Protein AF-D8DVG4-F1 (afdb_monomer_lite)

Structure (mmCIF, N/CA/C/O backbone):
data_AF-D8DVG4-F1
#
_entry.id   AF-D8DVG4-F1
#
loop_
_atom_site.group_PDB
_atom_site.id
_atom_site.type_symbol
_atom_site.label_atom_id
_atom_site.label_alt_id
_atom_site.label_comp_id
_atom_site.label_asym_id
_atom_site.label_entity_id
_atom_site.label_seq_id
_atom_site.pdbx_PDB_ins_code
_atom_site.Cartn_x
_atom_site.Cartn_y
_atom_site.Cartn_z
_atom_site.occupancy
_atom_site.B_iso_or_equiv
_atom_site.auth_seq_id
_atom_site.auth_comp_id
_atom_site.auth_asym_id
_atom_site.auth_atom_id
_atom_site.pdbx_PDB_model_num
ATOM 1 N N . MET A 1 1 ? 2.569 -18.420 -2.302 1.00 50.38 1 MET A N 1
ATOM 2 C CA . MET A 1 1 ? 1.524 -17.548 -2.874 1.00 50.38 1 MET A CA 1
ATOM 3 C C . MET A 1 1 ? 2.052 -16.891 -4.134 1.00 50.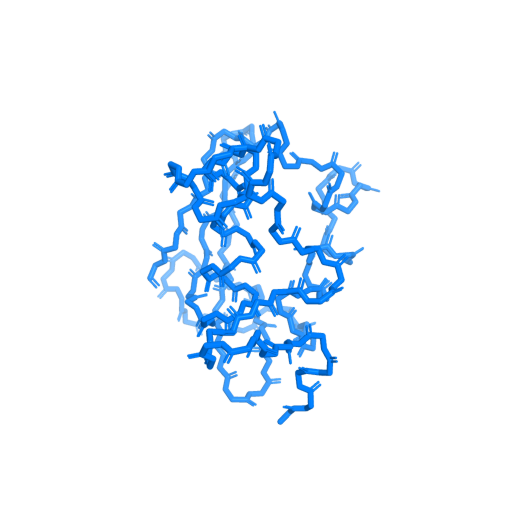38 1 MET A C 1
ATOM 5 O O . MET A 1 1 ? 3.165 -16.377 -4.093 1.00 50.38 1 MET A O 1
ATOM 9 N N . ASP A 1 2 ? 1.311 -16.941 -5.239 1.00 51.53 2 ASP A N 1
ATOM 10 C CA . ASP A 1 2 ? 1.772 -16.375 -6.511 1.00 51.53 2 ASP A CA 1
ATOM 11 C C . ASP A 1 2 ? 1.567 -14.855 -6.503 1.00 51.53 2 ASP A C 1
ATOM 13 O O . ASP A 1 2 ? 0.474 -14.344 -6.754 1.00 51.53 2 ASP A O 1
ATOM 17 N N . LYS A 1 3 ? 2.632 -14.114 -6.172 1.00 68.25 3 LYS A N 1
ATOM 18 C CA . LYS A 1 3 ? 2.676 -12.648 -6.260 1.00 68.25 3 LYS A CA 1
ATOM 19 C C . LYS A 1 3 ? 2.813 -12.236 -7.733 1.00 68.25 3 LYS A C 1
ATOM 21 O O . LYS A 1 3 ? 3.803 -11.625 -8.119 1.00 68.25 3 LYS A O 1
ATOM 26 N N . ASN A 1 4 ? 1.821 -12.593 -8.555 1.00 84.44 4 ASN A N 1
ATOM 27 C CA . ASN A 1 4 ? 1.830 -12.460 -10.021 1.00 84.44 4 ASN A CA 1
ATOM 28 C C . ASN A 1 4 ? 1.979 -11.016 -10.525 1.00 84.44 4 ASN A C 1
ATOM 30 O O . ASN A 1 4 ? 2.248 -10.805 -11.704 1.00 84.44 4 ASN A O 1
ATOM 34 N N . TYR A 1 5 ? 1.811 -10.026 -9.646 1.00 93.88 5 TYR A N 1
ATOM 35 C CA . TYR A 1 5 ? 2.058 -8.623 -9.956 1.00 93.88 5 TYR A CA 1
ATOM 36 C C . TYR A 1 5 ? 3.491 -8.175 -9.660 1.00 93.88 5 TYR A C 1
ATOM 38 O O . TYR A 1 5 ? 3.855 -7.088 -10.083 1.00 93.88 5 TYR A O 1
ATOM 46 N N . ILE A 1 6 ? 4.314 -8.940 -8.939 1.00 95.56 6 ILE A N 1
ATOM 47 C CA . ILE A 1 6 ? 5.690 -8.522 -8.663 1.00 95.56 6 ILE A CA 1
ATOM 48 C C . ILE A 1 6 ? 6.563 -8.889 -9.853 1.00 95.56 6 ILE A C 1
ATOM 50 O O . ILE A 1 6 ? 6.798 -10.063 -10.137 1.00 95.56 6 ILE A O 1
ATOM 54 N N . MET A 1 7 ? 7.057 -7.863 -10.530 1.00 96.00 7 MET A N 1
ATOM 55 C CA . MET A 1 7 ? 7.929 -7.983 -11.689 1.00 96.00 7 MET A CA 1
ATOM 56 C C . MET A 1 7 ? 9.367 -7.631 -11.313 1.00 96.00 7 MET A C 1
ATOM 58 O O . MET A 1 7 ? 9.617 -7.075 -10.244 1.00 96.00 7 MET A O 1
ATOM 62 N N . THR A 1 8 ? 10.306 -7.951 -12.200 1.00 95.38 8 THR A N 1
ATOM 63 C CA . THR A 1 8 ? 11.728 -7.649 -12.027 1.00 95.38 8 THR A CA 1
ATOM 64 C C . THR A 1 8 ? 12.221 -6.840 -13.220 1.00 95.38 8 THR A C 1
ATOM 66 O O . THR A 1 8 ? 11.940 -7.200 -14.364 1.00 95.38 8 THR A O 1
ATOM 69 N N . ASP A 1 9 ? 12.925 -5.738 -12.966 1.00 91.19 9 ASP A N 1
ATOM 70 C CA . ASP A 1 9 ? 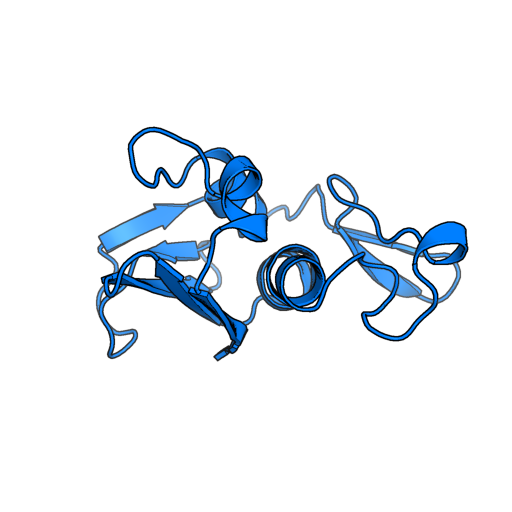13.515 -4.908 -14.015 1.00 91.19 9 ASP A CA 1
ATOM 71 C C . ASP A 1 9 ? 14.789 -5.547 -14.615 1.00 91.19 9 ASP A C 1
ATOM 73 O O . ASP A 1 9 ? 15.224 -6.634 -14.227 1.00 91.19 9 ASP A O 1
ATOM 77 N N . L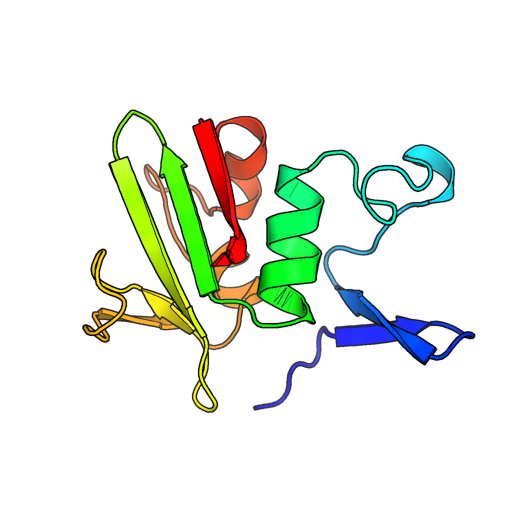EU A 1 10 ? 15.416 -4.863 -15.579 1.00 92.06 10 LEU A N 1
ATOM 78 C CA . LEU A 1 10 ? 16.651 -5.335 -16.226 1.00 92.06 10 LEU A CA 1
ATOM 79 C C . LEU A 1 10 ? 17.858 -5.429 -15.272 1.00 92.06 10 LEU A C 1
ATOM 81 O O . LEU A 1 10 ? 18.868 -6.032 -15.636 1.00 92.06 10 LEU A O 1
ATOM 85 N N . TYR A 1 11 ? 17.769 -4.840 -14.079 1.00 90.44 11 TYR A N 1
ATOM 86 C CA . TYR A 1 11 ? 18.815 -4.807 -13.058 1.00 90.44 11 TYR A CA 1
ATOM 87 C C . TYR A 1 11 ? 18.552 -5.777 -11.900 1.00 90.44 11 TYR A C 1
ATOM 89 O O . TYR A 1 11 ? 19.381 -5.885 -11.000 1.00 90.44 11 TYR A O 1
ATOM 97 N N . GLY A 1 12 ? 17.442 -6.520 -11.929 1.00 91.50 12 GLY A N 1
ATOM 98 C CA . GLY A 1 12 ? 17.081 -7.444 -10.859 1.00 91.50 12 GLY A CA 1
ATOM 99 C C . GLY A 1 12 ? 16.248 -6.812 -9.740 1.00 91.50 12 GLY A C 1
ATOM 100 O O . GLY A 1 12 ? 15.922 -7.510 -8.779 1.00 91.50 12 GLY A O 1
ATOM 101 N N . ASN A 1 13 ? 15.873 -5.534 -9.847 1.00 91.56 13 ASN A N 1
ATOM 102 C CA . ASN A 1 13 ? 15.045 -4.873 -8.843 1.00 91.56 13 ASN A CA 1
ATOM 103 C C . ASN A 1 13 ? 13.590 -5.298 -9.003 1.00 91.56 13 ASN A C 1
ATOM 105 O O . ASN A 1 13 ? 13.050 -5.323 -10.112 1.00 91.56 13 ASN A O 1
ATOM 109 N N . ARG A 1 14 ? 12.948 -5.620 -7.881 1.00 95.38 14 ARG A N 1
ATOM 110 C CA . ARG A 1 14 ? 11.532 -5.988 -7.850 1.00 95.38 14 ARG A CA 1
ATOM 111 C C . ARG A 1 14 ? 10.677 -4.727 -7.873 1.00 95.38 14 ARG A C 1
ATOM 113 O O . ARG A 1 14 ? 11.032 -3.745 -7.237 1.00 95.38 14 ARG A O 1
ATOM 120 N N . TYR A 1 15 ? 9.539 -4.762 -8.550 1.00 96.19 15 TYR A N 1
ATOM 121 C CA . TYR A 1 15 ? 8.587 -3.653 -8.567 1.00 96.19 15 TYR A CA 1
ATOM 122 C C . TYR A 1 15 ? 7.149 -4.150 -8.723 1.00 96.19 15 TYR A C 1
ATOM 124 O O . TYR A 1 15 ? 6.902 -5.305 -9.083 1.00 96.19 15 TYR A O 1
ATOM 132 N N . ASN A 1 16 ? 6.189 -3.270 -8.445 1.00 97.31 16 ASN A N 1
ATOM 133 C CA . ASN A 1 16 ? 4.772 -3.566 -8.589 1.00 97.31 16 ASN A CA 1
ATOM 134 C C . ASN A 1 16 ? 4.352 -3.403 -10.055 1.00 97.31 16 ASN A C 1
ATOM 136 O O . ASN A 1 16 ? 4.248 -2.299 -10.562 1.00 97.31 16 ASN A O 1
ATOM 140 N N . GLY A 1 17 ? 4.125 -4.498 -10.768 1.00 97.00 17 GLY A N 1
ATOM 141 C CA . GLY A 1 17 ? 3.764 -4.494 -12.187 1.00 97.00 17 GLY A CA 1
ATOM 142 C C . GLY A 1 17 ? 2.376 -3.930 -12.493 1.00 97.00 17 GLY A C 1
ATOM 143 O O . GLY A 1 17 ? 2.128 -3.539 -13.631 1.00 97.00 17 GLY A O 1
ATOM 144 N N . VAL A 1 18 ? 1.478 -3.870 -11.503 1.00 96.81 18 VAL A N 1
ATOM 145 C CA . VAL A 1 18 ? 0.145 -3.254 -11.651 1.00 96.81 18 VAL A CA 1
ATOM 146 C C . VAL A 1 18 ? 0.219 -1.747 -11.407 1.00 96.81 18 VAL A C 1
ATOM 148 O O . VAL A 1 18 ? -0.395 -0.977 -12.143 1.00 96.81 18 VAL A O 1
ATOM 151 N N . TYR A 1 19 ? 1.017 -1.333 -10.420 1.00 96.56 19 TYR A N 1
ATOM 152 C CA . TYR A 1 19 ? 1.270 0.065 -10.071 1.00 96.56 19 TYR A CA 1
ATOM 153 C C . TYR A 1 19 ? 2.772 0.371 -10.215 1.00 96.56 19 TYR A C 1
ATOM 155 O O . TYR A 1 19 ? 3.467 0.455 -9.206 1.00 96.56 19 TYR A O 1
ATOM 163 N N . PRO A 1 20 ? 3.316 0.448 -11.445 1.00 96.38 20 PRO A N 1
ATOM 164 C CA . PRO A 1 20 ? 4.760 0.524 -11.654 1.00 96.38 20 PRO A CA 1
ATOM 165 C C . PRO A 1 20 ? 5.347 1.889 -11.275 1.00 96.38 20 PRO A C 1
ATOM 167 O O . PRO A 1 20 ? 4.682 2.911 -11.457 1.00 96.38 20 PRO A O 1
ATOM 170 N N . PRO A 1 21 ? 6.615 1.934 -1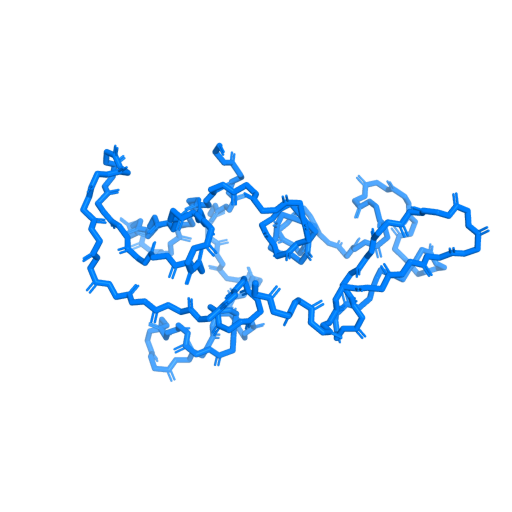0.824 1.00 96.38 21 PRO A N 1
ATOM 171 C CA . PRO A 1 21 ? 7.317 3.192 -10.615 1.00 96.38 21 PRO A CA 1
ATOM 172 C C . PRO A 1 21 ? 7.574 3.904 -11.951 1.00 96.38 21 PRO A C 1
ATOM 174 O O . PRO A 1 21 ? 7.947 3.293 -12.956 1.00 96.38 21 PRO A O 1
ATOM 177 N N . GLU A 1 22 ? 7.432 5.227 -11.956 1.00 95.75 22 GLU A N 1
ATOM 178 C CA . GLU A 1 22 ? 7.584 6.095 -13.123 1.00 95.75 22 GLU A CA 1
ATOM 179 C C . GLU A 1 22 ? 8.726 7.111 -12.933 1.00 95.75 22 GLU A C 1
ATOM 181 O O . GLU A 1 22 ? 8.534 8.331 -12.918 1.00 95.75 22 GLU A O 1
ATOM 186 N N . TYR A 1 23 ? 9.961 6.604 -12.852 1.00 94.19 23 TYR A N 1
ATOM 187 C CA . TYR A 1 23 ? 11.187 7.393 -12.625 1.00 94.19 23 TYR A CA 1
ATOM 188 C C . TYR A 1 23 ? 11.362 8.599 -13.556 1.00 94.19 23 TYR A C 1
ATOM 190 O O . TYR A 1 23 ? 11.899 9.630 -13.156 1.00 94.19 23 TYR A O 1
ATOM 198 N N . LYS A 1 24 ? 10.897 8.498 -14.807 1.00 95.62 24 LYS A N 1
ATOM 199 C CA . LYS A 1 24 ? 10.981 9.595 -15.783 1.00 95.62 24 LYS A CA 1
ATOM 200 C C . LYS A 1 24 ? 10.214 10.843 -15.329 1.00 95.62 24 LYS A C 1
ATOM 202 O O . LYS A 1 24 ? 10.624 11.950 -15.671 1.00 95.62 24 LYS A O 1
ATOM 207 N N . TYR A 1 25 ? 9.097 10.660 -14.628 1.00 95.31 25 TYR A N 1
ATOM 208 C CA . TYR A 1 25 ? 8.202 11.744 -14.227 1.00 95.31 25 TYR A CA 1
ATOM 209 C C . TYR A 1 25 ? 8.394 12.137 -12.763 1.00 95.31 25 TYR A C 1
ATOM 211 O O . TYR A 1 25 ? 8.355 13.326 -12.455 1.00 95.31 25 TYR A O 1
ATOM 219 N N . ASN A 1 26 ? 8.655 11.161 -11.892 1.00 95.88 26 ASN A N 1
ATOM 220 C CA . ASN A 1 26 ? 8.699 11.372 -10.444 1.00 95.88 26 ASN A CA 1
ATOM 221 C C . ASN A 1 26 ? 10.126 11.508 -9.882 1.00 95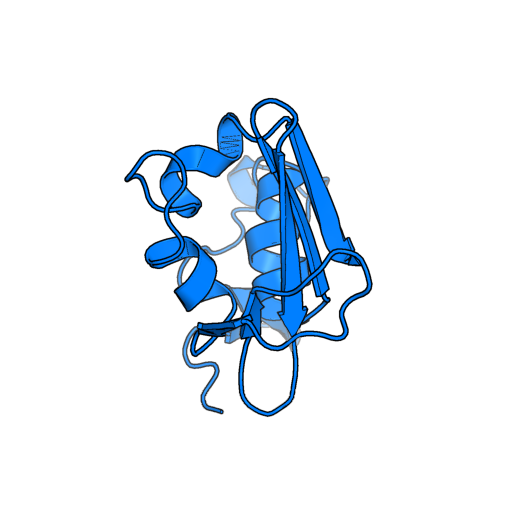.88 26 ASN A C 1
ATOM 223 O O . ASN A 1 26 ? 10.308 11.952 -8.751 1.00 95.88 26 ASN A O 1
ATOM 227 N N . GLY A 1 27 ? 11.154 11.165 -10.666 1.00 93.88 27 GLY A N 1
ATOM 228 C CA . GLY A 1 27 ? 12.526 11.085 -10.168 1.00 93.88 27 GLY A CA 1
ATOM 229 C C . GLY A 1 27 ? 12.723 9.896 -9.224 1.00 93.88 27 GLY A C 1
ATOM 230 O O . GLY A 1 27 ? 12.013 8.902 -9.322 1.00 93.88 27 GLY A O 1
ATOM 231 N N . ASP A 1 28 ? 13.713 9.988 -8.334 1.00 92.00 28 ASP A N 1
ATOM 232 C CA . ASP A 1 28 ? 14.154 8.867 -7.483 1.00 92.00 28 ASP A CA 1
ATOM 233 C C . ASP A 1 28 ? 13.942 9.110 -5.979 1.00 92.00 28 ASP A C 1
ATOM 235 O O . ASP A 1 28 ? 14.315 8.290 -5.155 1.00 92.00 28 ASP A O 1
ATOM 239 N N . ALA A 1 29 ? 13.331 10.237 -5.596 1.00 93.62 29 ALA A N 1
ATOM 240 C CA . ALA A 1 29 ? 13.119 10.567 -4.182 1.00 93.62 29 ALA A CA 1
ATOM 241 C C . ALA A 1 29 ? 12.248 9.531 -3.444 1.00 93.62 29 ALA A C 1
ATOM 243 O O . ALA A 1 29 ? 12.418 9.357 -2.243 1.00 93.62 29 ALA A O 1
ATOM 244 N N . HIS A 1 30 ? 11.363 8.860 -4.186 1.00 94.31 30 HIS A N 1
ATOM 245 C CA . HIS A 1 30 ? 10.417 7.850 -3.706 1.00 94.31 30 HIS A CA 1
ATOM 246 C C . HIS A 1 30 ? 10.462 6.592 -4.582 1.00 94.31 30 HIS A C 1
ATOM 248 O O . HIS A 1 30 ? 9.428 6.093 -5.015 1.00 94.31 30 HIS A O 1
ATOM 254 N N . HIS A 1 31 ? 11.657 6.155 -4.996 1.00 93.69 31 HIS A N 1
ATOM 255 C CA . HIS A 1 31 ? 11.854 5.010 -5.902 1.00 93.69 31 HIS A CA 1
ATOM 256 C C . HIS A 1 31 ? 10.960 5.037 -7.162 1.00 93.69 31 HIS A C 1
ATOM 258 O O . HIS A 1 31 ? 10.440 4.012 -7.601 1.00 93.69 31 HIS A O 1
ATOM 264 N N . GLY A 1 32 ? 10.760 6.219 -7.754 1.00 94.88 32 GLY A N 1
ATOM 265 C CA . GLY A 1 32 ? 9.933 6.394 -8.951 1.00 94.88 32 GLY A CA 1
ATOM 266 C C . GLY A 1 32 ? 8.431 6.550 -8.703 1.00 94.88 32 GLY A C 1
ATOM 267 O O . GLY A 1 32 ? 7.696 6.790 -9.664 1.00 94.88 32 GLY A O 1
ATOM 268 N N . TYR A 1 33 ? 7.952 6.482 -7.463 1.00 97.00 33 TYR A N 1
ATOM 269 C CA . TYR A 1 33 ? 6.568 6.805 -7.108 1.00 97.00 33 TYR A CA 1
ATOM 270 C C . TYR A 1 33 ? 6.366 8.304 -6.897 1.00 97.00 33 TYR A C 1
ATOM 272 O O . TYR A 1 33 ? 7.319 9.064 -6.723 1.00 97.00 33 TYR A O 1
ATOM 280 N N . LYS A 1 34 ? 5.114 8.759 -6.972 1.00 96.62 34 LYS A N 1
ATOM 281 C CA . LYS A 1 34 ? 4.795 10.190 -6.929 1.00 96.62 34 LYS A CA 1
ATOM 282 C C . LYS A 1 34 ? 4.920 10.770 -5.521 1.00 96.62 34 LYS A C 1
ATOM 284 O O . LYS A 1 34 ? 5.221 11.955 -5.379 1.00 96.62 34 LYS A O 1
ATOM 289 N N . THR A 1 35 ? 4.638 9.961 -4.505 1.00 96.81 35 THR A N 1
ATOM 290 C CA . THR A 1 35 ? 4.635 10.345 -3.090 1.00 96.81 35 THR A CA 1
ATOM 291 C C . THR A 1 35 ? 5.234 9.231 -2.237 1.00 96.81 35 THR A C 1
ATOM 293 O O . THR A 1 35 ? 5.274 8.074 -2.655 1.00 96.81 35 THR A O 1
ATOM 296 N N . ASP A 1 36 ? 5.637 9.588 -1.022 1.00 96.88 36 ASP A N 1
ATOM 297 C CA . ASP A 1 36 ? 6.012 8.655 0.044 1.00 96.88 36 ASP A CA 1
ATOM 298 C C . ASP A 1 36 ? 4.914 7.614 0.316 1.00 96.88 36 ASP A C 1
ATOM 300 O O . ASP A 1 36 ? 5.185 6.425 0.421 1.00 96.88 36 ASP A O 1
ATOM 304 N N . LYS A 1 37 ? 3.644 8.032 0.335 1.00 97.62 37 LYS A N 1
ATOM 305 C CA . LYS A 1 37 ? 2.504 7.128 0.538 1.00 97.62 37 LYS A CA 1
ATOM 306 C C . LYS A 1 37 ? 2.368 6.093 -0.577 1.00 97.62 37 LYS A C 1
ATOM 308 O O . LYS A 1 37 ? 2.056 4.937 -0.305 1.00 97.62 37 LYS A O 1
ATOM 313 N N . GLU A 1 38 ? 2.569 6.496 -1.832 1.00 98.06 38 GLU A N 1
ATOM 314 C CA . GLU A 1 38 ? 2.559 5.554 -2.957 1.00 98.06 38 GLU A CA 1
ATOM 315 C C . GLU A 1 38 ? 3.729 4.573 -2.870 1.00 98.06 38 GLU A C 1
ATOM 317 O O . GLU A 1 38 ? 3.533 3.379 -3.070 1.00 98.06 38 GLU A O 1
ATOM 322 N N . GLU A 1 39 ? 4.923 5.050 -2.527 1.00 97.62 39 GLU A N 1
ATOM 323 C CA . GLU A 1 39 ? 6.097 4.208 -2.297 1.00 97.62 39 GLU A CA 1
ATOM 324 C C . GLU A 1 39 ? 5.842 3.175 -1.194 1.00 97.62 39 GLU A C 1
ATOM 326 O O . GLU A 1 39 ? 5.997 1.973 -1.428 1.00 97.62 39 GLU A O 1
ATOM 331 N N . THR A 1 40 ? 5.345 3.607 -0.036 1.00 98.31 40 THR A N 1
ATOM 332 C CA . THR A 1 40 ? 5.041 2.702 1.074 1.00 98.31 40 THR A CA 1
ATOM 333 C C . THR A 1 40 ? 3.996 1.657 0.686 1.00 98.31 40 THR A C 1
ATOM 335 O O . THR A 1 40 ? 4.167 0.468 0.947 1.00 98.31 40 THR A O 1
ATOM 338 N N . LEU A 1 41 ? 2.914 2.054 0.015 1.00 98.38 41 LEU A N 1
ATOM 339 C CA . LEU A 1 41 ? 1.841 1.126 -0.346 1.00 98.38 41 LEU A CA 1
ATOM 340 C C . LEU A 1 41 ? 2.232 0.179 -1.483 1.00 98.38 41 LEU A C 1
ATOM 342 O O . LEU A 1 41 ? 1.968 -1.025 -1.417 1.00 98.38 41 LEU A O 1
ATOM 346 N N . PHE A 1 42 ? 2.826 0.707 -2.550 1.00 98.25 42 PHE A N 1
ATOM 347 C CA . PHE A 1 42 ? 3.075 -0.054 -3.770 1.00 98.25 42 PHE A CA 1
ATOM 348 C C . PHE A 1 42 ? 4.365 -0.850 -3.710 1.00 98.25 42 PHE A C 1
ATOM 350 O O . PHE A 1 42 ? 4.430 -1.904 -4.344 1.00 98.25 42 PHE A O 1
ATOM 357 N N . TYR A 1 43 ? 5.364 -0.388 -2.962 1.00 97.38 43 TYR A N 1
ATOM 358 C CA . TYR A 1 43 ? 6.666 -1.027 -2.886 1.00 97.38 43 TYR A CA 1
ATOM 359 C C . TYR A 1 43 ? 6.914 -1.687 -1.535 1.00 97.38 43 TYR A C 1
ATOM 361 O O . TYR A 1 43 ? 6.997 -2.914 -1.490 1.00 97.38 43 TYR A O 1
ATOM 369 N N . ASP A 1 44 ? 6.978 -0.934 -0.444 1.00 97.81 44 ASP A N 1
ATOM 370 C CA . ASP A 1 44 ? 7.319 -1.489 0.873 1.00 97.81 44 ASP A CA 1
ATOM 371 C C . ASP A 1 44 ? 6.317 -2.568 1.310 1.00 97.81 44 ASP A C 1
ATOM 373 O O . ASP A 1 44 ? 6.663 -3.722 1.568 1.00 97.81 44 ASP A O 1
ATOM 377 N N . PHE A 1 45 ? 5.034 -2.236 1.273 1.00 97.88 45 PHE A N 1
ATOM 378 C CA . PHE A 1 45 ? 3.968 -3.155 1.632 1.00 97.88 45 PHE A CA 1
ATOM 379 C C . PHE A 1 45 ? 3.727 -4.207 0.541 1.00 97.88 45 PHE A C 1
ATOM 381 O O . PHE A 1 45 ? 3.899 -5.408 0.760 1.00 97.88 45 PHE A O 1
ATOM 388 N N . ALA A 1 46 ? 3.353 -3.791 -0.674 1.00 97.12 46 ALA A N 1
ATOM 389 C CA . ALA A 1 46 ? 2.916 -4.748 -1.687 1.00 97.12 46 ALA A CA 1
ATOM 390 C C . ALA A 1 46 ? 4.057 -5.560 -2.328 1.00 97.12 46 ALA A C 1
ATOM 392 O O . ALA A 1 46 ? 3.814 -6.693 -2.753 1.00 97.12 46 ALA A O 1
ATOM 393 N N . VAL A 1 47 ? 5.288 -5.044 -2.416 1.00 96.62 47 VAL A N 1
ATOM 394 C CA . VAL A 1 47 ? 6.416 -5.751 -3.058 1.00 96.62 47 VAL A CA 1
ATOM 395 C C . VAL A 1 47 ? 7.354 -6.381 -2.030 1.00 96.62 47 VAL A C 1
ATOM 397 O O . VAL A 1 47 ? 7.637 -7.584 -2.138 1.00 96.62 47 VAL A O 1
ATOM 400 N N . GLN A 1 48 ? 7.833 -5.602 -1.055 1.00 95.88 48 GLN A N 1
ATOM 401 C CA . GLN A 1 48 ? 8.766 -6.084 -0.030 1.00 95.88 48 GLN A CA 1
ATOM 402 C C . GLN A 1 48 ? 8.053 -6.945 1.014 1.00 95.88 48 GLN A C 1
ATOM 404 O O . GLN A 1 48 ? 8.621 -7.943 1.454 1.00 95.88 48 GLN A O 1
ATOM 409 N N . GLY A 1 49 ? 6.775 -6.668 1.284 1.00 95.31 49 GLY A N 1
ATOM 410 C CA . GLY A 1 49 ? 5.974 -7.438 2.230 1.00 95.31 49 GLY A CA 1
ATOM 411 C C . GLY A 1 49 ? 6.211 -7.023 3.675 1.00 95.31 49 GLY A C 1
ATOM 412 O O . GLY A 1 49 ? 6.173 -7.893 4.537 1.00 95.31 49 GLY A O 1
ATOM 413 N N . TYR A 1 50 ? 6.497 -5.743 3.921 1.00 97.12 50 TYR A N 1
ATOM 414 C CA . TYR A 1 50 ? 6.470 -5.201 5.278 1.00 97.12 50 TYR A CA 1
ATOM 415 C C . TYR A 1 50 ? 5.046 -5.128 5.806 1.00 97.12 50 TYR A C 1
ATOM 417 O O . TYR A 1 50 ? 4.100 -5.007 5.025 1.00 97.12 50 TYR A O 1
ATOM 425 N N . ASP A 1 51 ? 4.912 -5.172 7.127 1.00 97.81 51 ASP A N 1
ATOM 426 C CA . ASP A 1 51 ? 3.656 -4.853 7.784 1.00 97.81 51 ASP A CA 1
ATOM 427 C C . ASP A 1 51 ? 3.324 -3.376 7.529 1.00 97.81 51 ASP A C 1
ATOM 429 O O . ASP A 1 51 ? 4.188 -2.570 7.176 1.00 97.81 51 ASP A O 1
ATOM 433 N N . LEU A 1 52 ? 2.052 -3.009 7.637 1.00 98.38 52 LEU A N 1
ATOM 434 C CA . LEU A 1 52 ? 1.590 -1.675 7.266 1.00 98.38 52 LEU A CA 1
ATOM 435 C C . LEU A 1 52 ? 0.667 -1.102 8.331 1.00 98.38 52 LEU A C 1
ATOM 437 O O . LEU A 1 52 ? -0.277 -1.754 8.777 1.00 98.38 52 LEU A O 1
ATOM 441 N N . MET A 1 53 ? 0.886 0.166 8.655 1.00 98.38 53 MET A N 1
ATOM 442 C CA . MET A 1 53 ? -0.026 0.990 9.433 1.00 98.38 53 MET A CA 1
ATOM 443 C C . MET A 1 53 ? -0.451 2.191 8.587 1.00 98.38 53 MET A C 1
ATOM 445 O O . MET A 1 53 ? 0.378 2.891 8.007 1.00 98.38 53 MET A O 1
ATOM 449 N N . ILE A 1 54 ? -1.759 2.415 8.483 1.00 98.25 54 ILE A N 1
ATOM 450 C CA . ILE A 1 54 ? -2.322 3.599 7.825 1.00 98.25 54 ILE A CA 1
ATOM 451 C C . ILE A 1 54 ? -3.292 4.302 8.762 1.00 98.25 54 ILE A C 1
ATOM 453 O O . ILE A 1 54 ? -3.986 3.651 9.551 1.00 98.25 54 ILE A O 1
ATOM 457 N N . SER A 1 55 ? -3.410 5.619 8.615 1.00 97.88 55 SER A N 1
ATOM 458 C CA . SER A 1 55 ? -4.406 6.407 9.332 1.00 97.88 55 SER A CA 1
ATOM 459 C C . SER A 1 55 ? -5.271 7.257 8.399 1.00 97.88 55 SER A C 1
ATOM 461 O O . SER A 1 55 ? -4.834 7.766 7.362 1.00 97.88 55 SER A O 1
ATOM 463 N N . TYR A 1 56 ? -6.553 7.359 8.749 1.00 97.75 56 TYR A N 1
ATOM 464 C CA . TYR A 1 56 ? -7.540 8.186 8.062 1.00 97.75 56 TYR A CA 1
ATOM 465 C C . TYR A 1 56 ? -8.565 8.720 9.062 1.00 97.75 56 TYR A C 1
ATOM 467 O O . TYR A 1 56 ? -9.314 7.935 9.649 1.00 97.75 56 TYR A O 1
ATOM 475 N N . GLN A 1 57 ? -8.641 10.043 9.219 1.00 95.50 57 GLN A N 1
ATOM 476 C CA . GLN A 1 57 ? -9.568 10.722 10.132 1.00 95.50 57 GLN A CA 1
ATOM 477 C C . GLN A 1 57 ? -9.500 10.152 11.557 1.00 95.50 57 GLN A C 1
ATOM 479 O O . GLN A 1 57 ? -10.507 9.690 12.099 1.00 95.50 57 GLN A O 1
ATOM 484 N N . ASP A 1 58 ? -8.294 10.132 12.129 1.00 93.94 58 ASP A N 1
ATOM 485 C CA . ASP A 1 58 ? -7.990 9.614 13.474 1.00 93.94 58 ASP A CA 1
ATOM 486 C C . ASP A 1 58 ? -8.268 8.108 13.677 1.00 93.94 58 ASP A C 1
ATOM 488 O O . ASP A 1 58 ? -8.201 7.601 14.800 1.00 93.94 58 ASP A O 1
ATOM 492 N N . LYS A 1 59 ? -8.584 7.361 12.608 1.00 97.38 59 LYS A N 1
ATOM 493 C CA . LYS A 1 59 ? -8.721 5.899 12.645 1.00 97.38 59 LYS A CA 1
ATOM 494 C C . LYS A 1 59 ? -7.482 5.238 12.076 1.00 97.38 59 LYS A C 1
ATOM 496 O O . LYS A 1 59 ? -7.079 5.563 10.963 1.00 97.38 59 LYS A O 1
ATOM 501 N N . PHE A 1 60 ? -6.963 4.263 12.809 1.00 97.88 60 PHE A N 1
ATOM 502 C CA . PHE A 1 60 ? -5.806 3.471 12.418 1.00 97.88 60 PHE A CA 1
ATOM 503 C C . PHE A 1 60 ? -6.235 2.099 11.907 1.00 97.88 60 PHE A C 1
ATOM 505 O O . PHE A 1 60 ? -7.176 1.493 12.428 1.00 97.88 60 PHE A O 1
ATOM 512 N N . TYR A 1 61 ? -5.528 1.616 10.893 1.00 98.31 61 TYR A N 1
ATOM 513 C CA . TYR A 1 61 ? -5.692 0.282 10.336 1.00 98.31 61 TYR A CA 1
ATOM 514 C C . TYR A 1 61 ? -4.321 -0.369 10.208 1.00 98.31 61 TYR A C 1
ATOM 516 O O . TYR A 1 61 ? -3.381 0.256 9.717 1.00 98.31 61 TYR A O 1
ATOM 524 N N . TYR A 1 62 ? -4.238 -1.624 10.636 1.00 98.50 62 TYR A N 1
ATOM 525 C CA . TYR A 1 62 ? -2.993 -2.375 10.736 1.00 98.50 62 TYR A CA 1
ATOM 526 C C . TYR A 1 62 ? -3.087 -3.617 9.860 1.00 98.50 62 TYR A C 1
ATOM 528 O O . TYR A 1 62 ? -4.090 -4.335 9.908 1.00 98.50 62 TYR A O 1
ATOM 536 N N . PHE A 1 63 ? -2.061 -3.871 9.058 1.00 98.44 63 PHE A N 1
ATOM 537 C CA . PHE A 1 63 ? -1.993 -5.012 8.158 1.00 98.44 63 PHE A CA 1
ATOM 538 C C . PHE A 1 63 ? -0.723 -5.808 8.423 1.00 98.44 63 PHE A C 1
ATOM 540 O O . PHE A 1 63 ? 0.376 -5.287 8.267 1.00 98.44 63 PHE A O 1
ATOM 547 N N . MET A 1 64 ? -0.898 -7.073 8.788 1.00 97.75 64 MET A N 1
ATOM 548 C CA . MET A 1 64 ? 0.182 -8.023 9.024 1.00 97.75 64 MET A CA 1
ATOM 549 C C . MET A 1 64 ? 0.379 -8.895 7.782 1.00 97.75 64 MET A C 1
ATOM 551 O O . MET A 1 64 ? -0.575 -9.522 7.309 1.00 97.75 64 MET A O 1
ATOM 555 N N . VAL A 1 65 ? 1.595 -8.950 7.257 1.00 96.56 65 VAL A N 1
ATOM 556 C CA . VAL A 1 65 ? 1.986 -9.765 6.108 1.00 96.56 65 VAL A CA 1
ATOM 557 C C . VAL A 1 65 ? 2.609 -11.070 6.600 1.00 96.56 65 VAL A C 1
ATOM 559 O O . VAL A 1 65 ? 3.508 -11.081 7.435 1.00 96.56 65 VAL A O 1
ATOM 562 N N . ASP A 1 66 ? 2.153 -12.200 6.063 1.00 93.38 66 ASP A N 1
ATOM 563 C CA . ASP A 1 66 ? 2.739 -13.511 6.339 1.00 93.38 66 ASP A CA 1
ATOM 564 C C . ASP A 1 66 ? 2.788 -14.402 5.086 1.00 93.38 66 ASP A C 1
ATOM 566 O O . ASP A 1 66 ? 2.479 -13.979 3.968 1.00 93.38 66 ASP A O 1
ATOM 570 N N . ASP A 1 67 ? 3.217 -15.654 5.260 1.00 90.25 67 ASP A N 1
ATOM 571 C CA . ASP A 1 67 ? 3.328 -16.625 4.164 1.00 90.25 67 ASP A CA 1
ATOM 572 C C . ASP A 1 67 ? 1.967 -16.971 3.517 1.00 90.25 67 ASP A C 1
ATOM 574 O O . ASP A 1 67 ? 1.925 -17.416 2.362 1.00 90.25 67 ASP A O 1
ATOM 578 N N . ASP A 1 68 ? 0.862 -16.748 4.241 1.00 89.31 68 ASP A N 1
ATOM 579 C CA . ASP A 1 68 ? -0.512 -17.044 3.828 1.00 89.31 68 ASP A CA 1
ATOM 580 C C . ASP A 1 68 ? -1.234 -15.835 3.206 1.00 89.31 68 ASP A C 1
ATOM 582 O O . ASP A 1 68 ? -2.368 -15.994 2.732 1.00 89.31 68 ASP A O 1
ATOM 586 N N . GLY A 1 69 ? -0.625 -14.646 3.201 1.00 94.06 69 GLY A N 1
ATOM 587 C CA . GLY A 1 69 ? -1.157 -13.439 2.569 1.00 94.06 69 GLY A CA 1
ATOM 588 C C . GLY A 1 69 ? -1.007 -12.200 3.441 1.00 94.06 69 GLY A C 1
ATOM 589 O O . GLY A 1 69 ? 0.042 -11.951 4.027 1.00 94.06 69 GLY A O 1
ATOM 590 N N . VAL A 1 70 ? -2.061 -11.388 3.483 1.00 97.62 70 VAL A N 1
ATOM 591 C CA . VAL A 1 70 ? -2.112 -10.184 4.314 1.00 97.62 70 VAL A CA 1
ATOM 592 C C . VAL A 1 70 ? -3.356 -10.219 5.186 1.00 97.62 70 VAL A C 1
ATOM 594 O O . VAL A 1 70 ? -4.436 -10.587 4.729 1.00 97.62 70 VAL A O 1
ATOM 597 N N . TRP A 1 71 ? -3.223 -9.819 6.442 1.00 98.31 71 TRP A N 1
ATOM 598 C CA . TRP A 1 71 ? -4.304 -9.818 7.414 1.00 98.31 71 TRP A CA 1
ATOM 599 C C . TRP A 1 71 ? -4.548 -8.417 7.943 1.00 98.31 71 TRP A C 1
ATOM 601 O O . TRP A 1 71 ? -3.631 -7.799 8.468 1.00 98.31 71 TRP A O 1
ATOM 611 N N . LEU A 1 72 ? -5.795 -7.945 7.898 1.00 98.38 72 LEU A N 1
ATOM 612 C CA . LEU A 1 72 ? -6.212 -6.869 8.795 1.00 98.38 72 LEU A CA 1
ATOM 613 C C . LEU A 1 72 ? -6.031 -7.361 10.237 1.00 98.38 72 LEU A C 1
ATOM 615 O O . LEU A 1 72 ? -6.480 -8.465 10.569 1.00 98.38 72 LEU A O 1
ATOM 619 N N . SER A 1 73 ? -5.388 -6.549 11.065 1.00 98.06 73 SER A N 1
ATOM 620 C CA . SER A 1 73 ? -4.953 -6.905 12.411 1.00 98.06 73 SER A CA 1
ATOM 621 C C . SER A 1 73 ? -5.373 -5.874 13.459 1.00 98.06 73 SER A C 1
ATOM 623 O O . SER A 1 73 ? -5.990 -4.852 13.146 1.00 98.06 73 SER A O 1
ATOM 625 N N . ASP A 1 74 ? -5.087 -6.195 14.717 1.00 97.25 74 ASP A N 1
ATOM 626 C CA . ASP A 1 74 ? -5.084 -5.239 15.817 1.00 97.25 74 ASP A CA 1
ATOM 627 C C . ASP A 1 74 ? -3.779 -4.423 15.826 1.00 97.25 74 ASP A C 1
ATOM 629 O O . ASP A 1 74 ? -2.840 -4.701 15.083 1.00 97.25 74 ASP A O 1
ATOM 633 N N . ASP A 1 75 ? -3.724 -3.395 16.668 1.00 95.62 75 ASP A N 1
ATOM 634 C CA . ASP A 1 75 ? -2.576 -2.491 16.818 1.00 95.62 75 ASP A CA 1
ATOM 635 C C . ASP A 1 75 ? -1.305 -3.185 17.333 1.00 95.62 75 ASP A C 1
ATOM 637 O O . ASP A 1 75 ? -0.197 -2.686 17.150 1.00 95.62 75 ASP A O 1
ATOM 641 N N . ALA A 1 76 ? -1.461 -4.352 17.958 1.00 95.75 76 ALA A N 1
ATOM 642 C CA . ALA A 1 76 ? -0.367 -5.196 18.418 1.00 95.75 76 ALA A CA 1
ATOM 643 C C . ALA A 1 76 ? 0.147 -6.193 17.359 1.00 95.75 76 ALA A C 1
ATOM 645 O O . ALA A 1 76 ? 1.079 -6.937 17.666 1.00 95.75 76 ALA A O 1
ATOM 646 N N . PHE A 1 77 ? -0.441 -6.238 16.156 1.00 93.94 77 PHE A N 1
ATOM 647 C CA . PHE A 1 77 ? -0.103 -7.200 15.094 1.00 93.94 77 PHE A CA 1
ATOM 648 C C . PHE A 1 77 ? -0.189 -8.667 15.558 1.00 93.94 77 PHE A C 1
ATOM 650 O O . PHE A 1 77 ? 0.667 -9.500 15.260 1.00 93.94 77 PHE A O 1
ATOM 657 N N . THR A 1 78 ? -1.222 -9.009 16.334 1.00 94.56 78 THR A N 1
ATOM 658 C CA . THR A 1 78 ? -1.424 -10.373 16.858 1.00 94.56 78 THR A CA 1
ATOM 659 C C . THR A 1 78 ? -2.711 -11.026 16.374 1.00 94.56 78 THR A C 1
ATOM 661 O O . THR A 1 78 ? -2.769 -12.250 16.212 1.00 94.56 78 THR A O 1
ATOM 664 N N . ALA A 1 7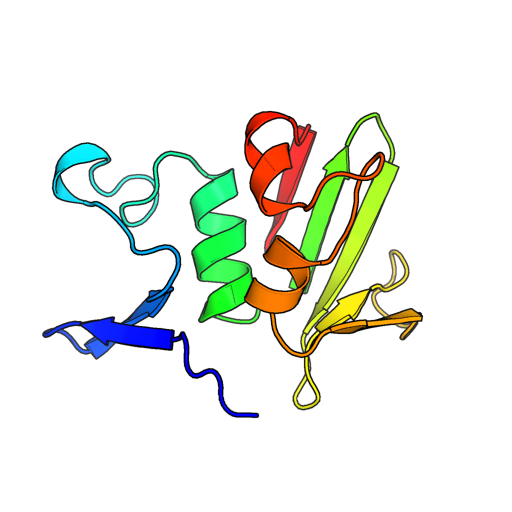9 ? -3.753 -10.237 16.121 1.00 96.31 79 ALA A N 1
ATOM 665 C CA . ALA A 1 79 ? -5.039 -10.740 15.669 1.00 96.31 79 ALA A CA 1
ATOM 666 C C . ALA A 1 79 ? -5.080 -10.885 14.141 1.00 96.31 79 ALA A C 1
ATOM 668 O O . ALA A 1 79 ? -4.692 -9.989 13.401 1.00 96.31 79 ALA A O 1
ATOM 669 N N . LYS A 1 80 ? -5.628 -11.997 13.646 1.00 97.19 80 LYS A N 1
ATOM 670 C CA . LYS A 1 80 ? -5.927 -12.211 12.221 1.00 97.19 80 LYS A CA 1
ATOM 671 C C . LYS A 1 80 ? -7.422 -11.991 11.984 1.00 97.19 80 LYS A C 1
ATOM 673 O O . LYS A 1 80 ? -8.214 -12.903 12.210 1.00 97.19 80 LYS A O 1
ATOM 678 N N . ILE A 1 81 ? -7.817 -10.777 11.595 1.00 97.44 81 ILE A N 1
ATOM 679 C CA . ILE A 1 81 ? -9.229 -10.355 11.527 1.00 97.44 81 ILE A CA 1
ATOM 680 C C . ILE A 1 81 ? -9.838 -10.678 10.160 1.00 97.44 81 ILE A C 1
ATOM 682 O O . ILE A 1 81 ? -10.812 -11.424 10.071 1.00 97.44 81 ILE A O 1
ATOM 686 N N . THR A 1 82 ? -9.250 -10.137 9.094 1.00 97.69 82 THR A N 1
ATOM 687 C CA . THR A 1 82 ? -9.726 -10.311 7.713 1.00 97.69 82 THR A CA 1
ATOM 688 C C . THR A 1 82 ? -8.544 -10.641 6.826 1.00 97.69 82 THR A C 1
ATOM 690 O O . THR A 1 82 ? -7.544 -9.932 6.875 1.00 97.69 82 THR A O 1
ATOM 693 N N . ARG A 1 83 ? -8.659 -11.692 6.011 1.00 97.50 83 ARG A N 1
ATOM 694 C CA . ARG A 1 83 ? -7.609 -12.099 5.075 1.00 97.50 83 ARG A CA 1
ATOM 695 C C . ARG A 1 83 ? -7.763 -11.406 3.726 1.00 97.50 83 ARG A C 1
ATOM 697 O O . ARG A 1 83 ? -8.875 -11.293 3.217 1.00 97.50 83 ARG A O 1
ATOM 704 N N . PHE A 1 84 ? -6.625 -11.062 3.148 1.00 97.56 84 PHE A N 1
ATOM 705 C CA . PHE A 1 84 ? -6.421 -10.625 1.778 1.00 97.56 84 PHE A CA 1
ATOM 706 C C . PHE A 1 84 ? -5.339 -11.500 1.148 1.00 97.56 84 PHE A C 1
ATOM 708 O O . PHE A 1 84 ? -4.425 -11.981 1.824 1.00 97.56 84 PHE A O 1
ATOM 715 N N . GLU A 1 85 ? -5.428 -11.714 -0.157 1.00 96.06 85 GLU A N 1
ATOM 716 C CA . GLU A 1 85 ? -4.499 -12.596 -0.867 1.00 96.06 85 GLU A CA 1
ATOM 717 C C . GLU A 1 85 ? -3.113 -11.956 -1.054 1.00 96.06 85 GLU A C 1
ATOM 719 O O . GLU A 1 85 ? -2.124 -12.659 -1.242 1.00 96.06 85 GLU A O 1
ATOM 724 N N . SER A 1 86 ? -3.013 -10.622 -1.030 1.00 96.25 86 SER A N 1
ATOM 725 C CA . SER A 1 86 ? -1.751 -9.890 -1.196 1.00 96.25 86 SER A CA 1
ATOM 726 C C . SER A 1 86 ? -1.872 -8.411 -0.811 1.00 96.25 86 SER A C 1
ATOM 728 O O . SER A 1 86 ? -2.971 -7.918 -0.568 1.00 96.25 86 SER A O 1
ATOM 730 N N . GLY A 1 87 ? -0.756 -7.674 -0.834 1.00 96.56 87 GLY A N 1
ATOM 731 C CA . GLY A 1 87 ? -0.783 -6.221 -0.652 1.00 96.56 87 GLY A CA 1
ATOM 732 C C . GLY A 1 87 ? -1.636 -5.517 -1.712 1.00 96.56 87 GLY A C 1
ATOM 733 O O . GLY A 1 87 ? -2.470 -4.690 -1.364 1.00 96.56 87 GLY A O 1
ATOM 734 N N . ASN A 1 88 ? -1.541 -5.910 -2.991 1.00 97.19 88 ASN A N 1
ATOM 735 C CA . ASN A 1 88 ? -2.423 -5.353 -4.030 1.00 97.19 88 ASN A CA 1
ATOM 736 C C . ASN A 1 88 ? -3.901 -5.690 -3.796 1.00 97.19 88 ASN A C 1
ATOM 738 O O . ASN A 1 88 ? -4.764 -4.865 -4.082 1.00 97.19 88 ASN A O 1
ATOM 742 N N . ASP A 1 89 ? -4.193 -6.862 -3.233 1.00 97.62 89 ASP A N 1
ATOM 743 C CA . ASP A 1 89 ? -5.561 -7.241 -2.876 1.00 97.62 89 ASP A CA 1
ATOM 744 C C . ASP A 1 89 ? -6.131 -6.323 -1.779 1.00 97.62 89 ASP A C 1
ATOM 746 O O . ASP A 1 89 ? -7.278 -5.888 -1.866 1.00 97.62 89 ASP A O 1
ATOM 750 N N . VAL A 1 90 ? -5.307 -5.920 -0.803 1.00 98.00 90 VAL A N 1
ATOM 751 C CA . VAL A 1 90 ? -5.670 -4.871 0.166 1.00 98.00 90 VAL A CA 1
ATOM 752 C C . VAL A 1 90 ? -5.936 -3.544 -0.546 1.00 98.00 90 VAL A C 1
ATOM 754 O O . VAL A 1 90 ? -6.972 -2.925 -0.307 1.00 98.00 90 VAL A O 1
ATOM 757 N N . LEU A 1 91 ? -5.053 -3.110 -1.452 1.00 97.94 91 LEU A N 1
ATOM 758 C CA . LEU A 1 91 ? -5.218 -1.842 -2.178 1.00 97.94 91 LEU A CA 1
ATOM 759 C C . LEU A 1 91 ? -6.545 -1.774 -2.951 1.00 97.94 91 LEU A C 1
ATOM 761 O O . LEU A 1 91 ? -7.175 -0.714 -3.019 1.00 97.94 91 LEU A O 1
ATOM 765 N N . GLU A 1 92 ? -6.972 -2.897 -3.521 1.00 97.81 92 GLU A N 1
ATOM 766 C CA . GLU A 1 92 ? -8.137 -2.984 -4.401 1.00 97.81 92 GLU A CA 1
ATOM 767 C C . GLU A 1 92 ? -9.446 -3.285 -3.661 1.00 97.81 92 GLU A C 1
ATOM 769 O O . GLU A 1 92 ? -10.505 -2.839 -4.113 1.00 97.81 92 GLU A O 1
ATOM 774 N N . HIS A 1 93 ? -9.395 -3.976 -2.516 1.00 97.94 93 HIS A N 1
ATOM 775 C CA . HIS A 1 93 ? -10.594 -4.486 -1.841 1.00 97.94 93 HIS A CA 1
ATOM 776 C C . HIS A 1 93 ? -10.787 -4.013 -0.398 1.00 97.94 93 HIS A C 1
ATOM 778 O O . HIS A 1 93 ? -11.917 -4.067 0.094 1.00 97.94 93 HIS A O 1
ATOM 784 N N . PHE A 1 94 ? -9.759 -3.508 0.291 1.00 98.25 94 PHE A N 1
ATOM 785 C CA . PHE A 1 94 ? -9.964 -2.883 1.597 1.00 98.25 94 PHE A CA 1
ATOM 786 C C . PHE A 1 94 ? -10.676 -1.538 1.428 1.00 98.25 94 PHE A C 1
ATOM 788 O O . PHE A 1 94 ? -10.207 -0.659 0.702 1.00 98.25 94 PHE A O 1
ATOM 795 N N . LEU A 1 95 ? -11.828 -1.383 2.089 1.00 98.19 95 LEU A N 1
ATOM 796 C CA . LEU A 1 95 ? -12.698 -0.221 1.923 1.00 98.19 95 LEU A CA 1
ATOM 797 C C . LEU A 1 95 ? -12.620 0.730 3.122 1.00 98.19 95 LEU A C 1
ATOM 799 O O . LEU A 1 95 ? -12.946 0.349 4.244 1.00 98.19 95 LEU A O 1
ATOM 803 N N . ILE A 1 96 ? -12.325 2.001 2.850 1.00 96.88 96 ILE A N 1
ATOM 804 C CA . ILE A 1 96 ? -12.504 3.125 3.775 1.00 96.88 96 ILE A CA 1
ATOM 805 C C . ILE A 1 96 ? -13.663 3.967 3.238 1.00 96.88 96 ILE A C 1
ATOM 807 O O . ILE A 1 96 ? -13.637 4.408 2.088 1.00 96.88 96 ILE A O 1
ATOM 811 N N . ASP A 1 97 ? -14.719 4.142 4.035 1.00 95.19 97 ASP A N 1
ATOM 812 C CA . ASP A 1 97 ? -15.951 4.843 3.633 1.00 95.19 97 ASP A CA 1
ATOM 813 C C . ASP A 1 97 ? -16.539 4.344 2.296 1.00 95.19 97 ASP A C 1
ATOM 815 O O . ASP A 1 97 ? -16.991 5.113 1.442 1.00 95.19 97 ASP A O 1
ATOM 819 N N . GLY A 1 98 ? -16.498 3.022 2.093 1.00 96.94 98 GLY A N 1
ATOM 820 C CA . GLY A 1 98 ? -17.005 2.360 0.887 1.00 96.94 98 GLY A CA 1
ATOM 821 C C . GLY A 1 98 ? -16.139 2.549 -0.363 1.00 96.94 98 GLY A C 1
ATOM 822 O O . GLY A 1 98 ? -16.574 2.179 -1.453 1.00 96.94 98 GLY A O 1
ATOM 823 N N . LYS A 1 99 ? -14.934 3.120 -0.238 1.00 98.00 99 LYS A N 1
ATOM 824 C CA . LYS A 1 99 ? -13.982 3.308 -1.341 1.00 98.00 99 LYS A CA 1
ATOM 825 C C . LYS A 1 99 ? -12.732 2.463 -1.126 1.00 98.00 99 LYS A C 1
ATOM 827 O O . LYS A 1 99 ? -12.244 2.411 -0.001 1.00 98.00 99 LYS A O 1
ATOM 832 N N . PRO A 1 100 ? -12.190 1.847 -2.187 1.00 98.19 100 PRO A N 1
ATOM 833 C CA . PRO A 1 100 ? -10.983 1.044 -2.069 1.00 98.19 100 PRO A CA 1
ATOM 834 C C . PRO A 1 100 ? -9.776 1.917 -1.723 1.00 98.19 100 PRO A C 1
ATOM 836 O O . PRO A 1 100 ? -9.703 3.077 -2.151 1.00 98.19 100 PRO A O 1
ATOM 839 N N . LEU A 1 101 ? -8.829 1.355 -0.972 1.00 98.19 101 LEU A N 1
ATOM 840 C CA . LEU A 1 101 ? -7.646 2.053 -0.462 1.00 98.19 101 LEU A CA 1
ATOM 841 C C . LEU A 1 101 ? -6.846 2.755 -1.570 1.00 98.19 101 LEU A C 1
ATOM 843 O O . LEU A 1 101 ? -6.459 3.910 -1.402 1.00 98.19 101 LEU A O 1
ATOM 847 N N . ILE A 1 102 ? -6.715 2.139 -2.749 1.00 97.94 102 ILE A N 1
ATOM 848 C CA . ILE A 1 102 ? -6.063 2.736 -3.929 1.00 97.94 102 ILE A CA 1
ATOM 849 C C . ILE A 1 102 ? -6.672 4.089 -4.349 1.00 97.94 102 ILE A C 1
ATOM 851 O O . ILE A 1 102 ? -6.001 4.928 -4.940 1.00 97.94 102 ILE A O 1
ATOM 855 N N . LYS A 1 103 ? -7.954 4.341 -4.050 1.00 97.94 103 LYS A N 1
ATOM 856 C CA . LYS A 1 103 ? -8.642 5.618 -4.336 1.00 97.94 103 LYS A CA 1
ATOM 857 C C . LYS A 1 103 ? -8.575 6.614 -3.179 1.00 97.94 103 LYS A C 1
ATOM 859 O O . LYS A 1 103 ? -9.126 7.712 -3.293 1.00 97.94 103 LYS A O 1
ATOM 864 N N . MET A 1 104 ? -7.948 6.226 -2.075 1.00 97.62 104 MET A N 1
ATOM 865 C CA . MET A 1 104 ? -7.888 6.981 -0.829 1.00 97.62 104 MET A CA 1
ATOM 866 C C . MET A 1 104 ? -6.465 7.410 -0.452 1.00 97.62 104 MET A C 1
ATOM 868 O O . MET A 1 104 ? -6.344 8.210 0.465 1.00 97.62 104 MET A O 1
ATOM 872 N N . ILE A 1 105 ? -5.428 6.967 -1.176 1.00 96.94 105 ILE A N 1
ATOM 873 C CA . ILE A 1 105 ? -4.002 7.230 -0.884 1.00 96.94 105 ILE A CA 1
ATOM 874 C C . ILE A 1 105 ? -3.717 8.708 -0.587 1.00 96.94 105 ILE A C 1
ATOM 876 O O . ILE A 1 105 ? -3.214 9.033 0.483 1.00 96.94 105 ILE A O 1
ATOM 880 N N . ASP A 1 106 ? -4.129 9.614 -1.481 1.00 95.75 106 ASP A N 1
ATOM 881 C CA . ASP A 1 106 ? -3.916 11.066 -1.332 1.00 95.75 106 ASP A CA 1
ATOM 882 C C . ASP A 1 106 ? -4.646 11.689 -0.124 1.00 95.75 106 ASP A C 1
ATOM 884 O O . ASP A 1 106 ? -4.468 12.869 0.176 1.00 95.75 106 ASP A O 1
ATOM 888 N N . LYS A 1 107 ? -5.525 10.932 0.537 1.00 97.00 107 LYS A N 1
ATOM 889 C CA . LYS A 1 107 ? -6.339 11.377 1.674 1.00 97.00 107 LYS A CA 1
ATOM 890 C C . LYS A 1 107 ? -5.944 10.722 2.988 1.00 97.00 107 LYS A C 1
ATOM 892 O O . LYS A 1 107 ? -6.568 11.047 3.992 1.00 97.00 107 LYS A O 1
ATOM 897 N N . LEU A 1 108 ? -5.002 9.781 2.974 1.00 97.19 108 LEU A N 1
ATOM 898 C CA . LEU A 1 108 ? -4.472 9.207 4.202 1.00 97.19 108 LEU A CA 1
ATOM 899 C C . LEU A 1 108 ? -3.698 10.288 4.953 1.00 97.19 108 LEU A C 1
ATOM 901 O O . LEU A 1 108 ? -2.972 11.081 4.340 1.00 97.19 108 LEU A O 1
ATOM 905 N N . ASP A 1 109 ? -3.844 10.290 6.269 1.00 95.94 109 ASP A N 1
ATOM 906 C CA . ASP A 1 109 ? -3.085 11.179 7.136 1.00 95.94 109 ASP A CA 1
ATOM 907 C C . ASP A 1 109 ? -1.647 10.641 7.212 1.00 95.94 109 ASP A C 1
ATOM 909 O O . ASP A 1 109 ? -0.713 11.295 6.733 1.00 95.94 109 ASP A O 1
ATOM 913 N N . GLU A 1 110 ? -1.499 9.381 7.632 1.00 95.25 110 GLU A N 1
ATOM 914 C CA . GLU A 1 110 ? -0.227 8.655 7.722 1.00 95.25 110 GLU A CA 1
ATOM 915 C C . GLU A 1 110 ? -0.286 7.307 6.990 1.00 95.25 110 GLU A C 1
ATOM 917 O O . GLU A 1 110 ? -1.351 6.715 6.781 1.00 95.25 110 GLU A O 1
ATOM 922 N N . CYS A 1 111 ? 0.887 6.841 6.570 1.00 96.38 111 CYS A N 1
ATOM 923 C CA . CYS A 1 111 ? 1.099 5.553 5.929 1.00 96.38 111 CYS A CA 1
ATOM 924 C C . CYS A 1 111 ? 2.549 5.148 6.188 1.00 96.38 111 CYS A C 1
ATOM 926 O O . CYS A 1 111 ? 3.449 5.752 5.609 1.00 96.38 111 CYS A O 1
ATOM 928 N N . GLU A 1 112 ? 2.775 4.167 7.058 1.00 95.50 112 GLU A N 1
ATOM 929 C CA . GLU A 1 112 ? 4.121 3.753 7.459 1.00 95.50 112 GLU A CA 1
ATOM 930 C C . GLU A 1 112 ? 4.282 2.231 7.364 1.00 95.50 112 GLU A C 1
ATOM 932 O O . GLU A 1 112 ? 3.378 1.490 7.776 1.00 95.50 112 GLU A O 1
ATOM 937 N N . PRO A 1 113 ? 5.421 1.752 6.839 1.00 94.81 113 PRO A N 1
ATOM 938 C CA . PRO A 1 113 ? 5.792 0.353 6.959 1.00 94.81 113 PRO A CA 1
ATOM 939 C C . PRO A 1 113 ? 6.263 0.057 8.392 1.00 94.81 113 PRO A C 1
ATOM 941 O O . PRO A 1 113 ? 6.924 0.895 9.012 1.00 94.81 113 PRO A O 1
ATOM 944 N N . ILE A 1 114 ? 5.941 -1.134 8.900 1.00 91.75 114 ILE A N 1
ATOM 945 C CA . ILE A 1 114 ? 6.280 -1.611 10.252 1.00 91.75 114 ILE A CA 1
ATOM 946 C C . ILE A 1 114 ? 7.268 -2.778 10.182 1.00 91.75 114 ILE A C 1
ATOM 948 O O . ILE A 1 114 ? 7.108 -3.650 9.295 1.00 91.75 114 ILE A O 1
#

Secondary structure (DSSP, 8-state):
---TTEEE-TTS-EEESSS---HHHH-STTTT-SSHHHHIIIIIIIII---EEEEETTEEEEEEEETTEEEEE-TTS----EEESSHHHHHHH-EETTEEGGGTGGG-S-EEE-

pLDDT: mean 95.11, std 6.84, range [50.38, 98.5]

Organism: NCBI:txid752555

Sequence (114 aa):
MDKNYIMTDLYGNRYNGVYPPEYKYNGDAHHGYKTDKEETLFYDFAVQGYDLMISYQDKFYYFMVDDDGVWLSDDAFTAKITRFESGNDVLEHFLIDGKPLIKMIDKLDECEPI

Foldseek 3Di:
DCLVQWDADPVRDTFGNVLGAQCVPCNPPLDRDNDVLCSLLGPVCQPVNFWKWWAAPNDIWTWHGDPQEIATDDPVSPDRDDGARTSVSQQCPVDDVHDGNVVCSVRIPDMDGD

Radius of gyration: 13.68 Å; chains: 1; bounding box: 36×29×35 Å